Protein AF-A0A355TB54-F1 (afdb_monomer_lite)

Foldseek 3Di:
DDDPPPPPQDLVNVLVCCCVVCVVPDDPVNVVVSVVVVVVVVVLQQAFDDPVLLVVLLVLLVVLCVVQVHDSVVSQVVLCVVVVHPGNRSDRPVCSVVSNVCSVPDDVVVVPD

pLDDT: mean 83.17, std 13.73, range [35.34, 96.25]

Secondary structure (DSSP, 8-state):
----------HHHHHHHHHHHHTTT--HHHHHHHHHHHHHHHHHHHPBPPHHHHHHHHHHHHHHHHHHT--HHHHHHHHHHHTT-S-GGGSBGGGHHHHHHHHHH--GGGT--

Sequence (113 aa):
MAKTNKTQITPEELFTHAISENRSELSEADLRLLISGLTALREASTKPLNKIELNAVRGMVAYVAYTQGADEAMVASVLAAHYSTDKIEDLPSRCYPNIIEFLVDLNMDNLVN

Structure (mmCIF, N/CA/C/O backbone):
data_AF-A0A355TB54-F1
#
_entry.id   AF-A0A355TB54-F1
#
loop_
_atom_site.group_PDB
_atom_site.id
_atom_site.type_symbol
_atom_site.label_atom_id
_atom_site.label_alt_id
_atom_site.label_comp_id
_atom_site.label_asym_id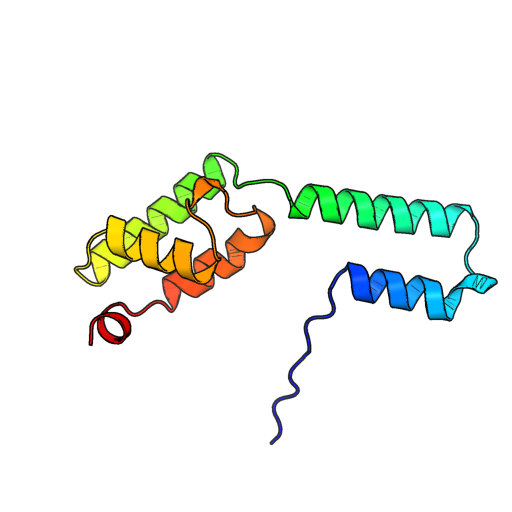
_atom_site.label_entity_id
_atom_site.label_seq_id
_atom_site.pdbx_PDB_ins_code
_atom_site.Cartn_x
_atom_site.Cartn_y
_atom_site.Cartn_z
_atom_site.occupancy
_atom_site.B_iso_or_equiv
_atom_site.auth_seq_id
_atom_site.auth_comp_id
_atom_site.auth_asym_id
_atom_site.auth_atom_id
_atom_site.pdbx_PDB_model_num
ATOM 1 N N . MET A 1 1 ? 16.213 -25.367 12.271 1.00 37.81 1 MET A N 1
ATOM 2 C CA . MET A 1 1 ? 15.684 -24.275 13.116 1.00 37.81 1 MET A CA 1
ATOM 3 C C . MET A 1 1 ? 14.372 -23.818 12.502 1.00 37.81 1 MET A C 1
ATOM 5 O O . MET A 1 1 ? 14.395 -23.222 11.434 1.00 37.81 1 MET A O 1
ATOM 9 N N . ALA A 1 2 ? 13.238 -24.201 13.091 1.00 35.34 2 ALA A N 1
ATOM 10 C CA . ALA A 1 2 ? 11.928 -23.790 12.598 1.00 35.34 2 ALA A CA 1
ATOM 11 C C . ALA A 1 2 ? 11.749 -22.294 12.889 1.00 35.34 2 ALA A C 1
ATOM 13 O O . ALA A 1 2 ? 11.766 -21.889 14.051 1.00 35.34 2 ALA A O 1
ATOM 14 N N . LYS A 1 3 ? 11.634 -21.476 11.838 1.00 39.91 3 LYS A N 1
ATOM 15 C CA . LYS A 1 3 ? 11.176 -20.091 11.963 1.00 39.91 3 LYS A CA 1
ATOM 16 C C . LYS A 1 3 ? 9.767 -20.164 12.545 1.00 39.91 3 LYS A C 1
ATOM 18 O O . LYS A 1 3 ? 8.875 -20.717 11.909 1.00 39.91 3 LYS A O 1
ATOM 23 N N . THR A 1 4 ? 9.577 -19.674 13.763 1.00 38.44 4 THR A N 1
ATOM 24 C CA . THR A 1 4 ? 8.248 -19.428 14.315 1.00 38.44 4 THR A CA 1
ATOM 25 C C . THR A 1 4 ? 7.569 -18.426 13.392 1.00 38.44 4 THR A C 1
ATOM 27 O O . THR A 1 4 ? 7.852 -17.231 13.443 1.00 38.44 4 THR A O 1
ATOM 30 N N . ASN A 1 5 ? 6.712 -18.929 12.502 1.00 40.66 5 ASN A N 1
ATOM 31 C CA . ASN A 1 5 ? 5.702 -18.124 11.836 1.00 40.66 5 ASN A CA 1
ATOM 32 C C . ASN A 1 5 ? 4.885 -17.498 12.968 1.00 40.66 5 ASN A C 1
ATOM 34 O O . ASN A 1 5 ? 4.069 -18.173 13.592 1.00 40.66 5 ASN A O 1
ATOM 38 N N . LYS A 1 6 ? 5.171 -16.239 13.316 1.00 49.38 6 LYS A N 1
ATOM 39 C CA . LYS A 1 6 ? 4.256 -15.441 14.125 1.00 49.38 6 LYS A CA 1
ATOM 40 C C . LYS A 1 6 ? 3.049 -15.225 13.231 1.00 49.38 6 LYS A C 1
ATOM 42 O O . LYS A 1 6 ? 3.046 -14.298 12.428 1.00 49.38 6 LYS A O 1
ATOM 47 N N . THR A 1 7 ? 2.081 -16.132 13.305 1.00 53.59 7 THR A N 1
ATOM 48 C CA . THR A 1 7 ? 0.769 -15.932 12.705 1.00 53.59 7 THR A CA 1
ATOM 49 C C . THR A 1 7 ? 0.294 -14.568 13.185 1.00 53.59 7 THR A C 1
ATOM 51 O O . THR A 1 7 ? 0.181 -14.349 14.392 1.00 53.59 7 THR A O 1
ATOM 54 N N . GLN A 1 8 ? 0.166 -13.610 12.268 1.00 61.59 8 GLN A N 1
ATOM 55 C CA . GLN A 1 8 ? -0.354 -12.294 12.606 1.00 61.59 8 GLN A CA 1
ATOM 56 C C . GLN A 1 8 ? -1.790 -12.496 13.079 1.00 61.59 8 GLN A C 1
ATOM 58 O O . GLN A 1 8 ? -2.658 -12.816 12.276 1.00 61.59 8 GLN A O 1
ATOM 63 N N . ILE A 1 9 ? -2.010 -12.366 14.386 1.00 70.19 9 ILE A N 1
ATOM 64 C CA . ILE A 1 9 ? -3.347 -12.409 14.969 1.00 70.19 9 ILE A CA 1
ATOM 65 C C . ILE A 1 9 ? -4.023 -11.088 14.611 1.00 70.19 9 ILE A C 1
ATOM 67 O O . ILE A 1 9 ? -3.505 -10.009 14.914 1.00 70.19 9 ILE A O 1
ATOM 71 N N . THR A 1 10 ? -5.157 -11.171 13.932 1.00 72.94 10 THR A N 1
ATOM 72 C CA . THR A 1 10 ? -5.955 -10.009 13.548 1.00 72.94 10 THR A CA 1
ATOM 73 C C . THR A 1 10 ? -6.575 -9.344 14.784 1.00 72.94 10 THR A C 1
ATOM 75 O O . THR A 1 10 ? -6.819 -10.009 15.796 1.00 72.94 10 THR A O 1
ATOM 78 N N . PRO A 1 11 ? -6.866 -8.031 14.741 1.00 74.62 11 PRO A N 1
ATOM 79 C CA . PRO A 1 11 ? -7.611 -7.361 15.808 1.00 74.62 11 PRO A CA 1
ATOM 80 C C . PRO A 1 11 ? -8.941 -8.059 16.144 1.00 74.62 11 PRO A C 1
ATOM 82 O O . PRO A 1 11 ? -9.328 -8.121 17.310 1.00 74.62 11 PRO A O 1
ATOM 85 N N . GLU A 1 12 ? -9.617 -8.631 15.144 1.00 77.44 12 GLU A N 1
ATOM 86 C CA . GLU A 1 12 ? -10.835 -9.429 15.295 1.00 77.44 12 GLU A CA 1
ATOM 87 C C . GLU A 1 12 ? -10.607 -10.728 16.075 1.00 77.44 12 GLU A C 1
ATOM 89 O O . GLU A 1 12 ? -11.405 -11.066 16.953 1.00 77.44 12 GLU A O 1
ATOM 94 N N . GLU A 1 13 ? -9.527 -11.453 15.784 1.00 78.62 13 GLU A N 1
ATOM 95 C CA . GLU A 1 13 ? -9.153 -12.666 16.516 1.00 78.62 13 GLU A CA 1
ATOM 96 C C . GLU A 1 13 ? -8.769 -12.331 17.959 1.00 78.62 13 GLU A C 1
ATOM 98 O O . GLU A 1 13 ? -9.257 -12.979 18.880 1.00 78.62 13 GLU A O 1
ATOM 103 N N . LEU A 1 14 ? -7.987 -11.270 18.178 1.00 77.25 14 LEU A N 1
ATOM 104 C CA . LEU A 1 14 ? -7.635 -10.771 19.513 1.00 77.25 14 LEU A CA 1
ATOM 105 C C . LEU A 1 14 ? -8.873 -10.404 20.337 1.00 77.25 14 LEU A C 1
ATOM 107 O O . LEU A 1 14 ? -8.981 -10.785 21.502 1.00 77.25 14 LEU A O 1
ATOM 111 N N . PHE A 1 15 ? -9.825 -9.695 19.731 1.00 82.00 15 PHE A N 1
ATOM 112 C CA . PHE A 1 15 ? -11.089 -9.347 20.373 1.00 82.00 15 PHE A CA 1
ATOM 113 C C . PHE A 1 15 ? -11.924 -10.591 20.697 1.00 82.00 15 PHE A C 1
ATOM 115 O O . PHE A 1 15 ? -12.472 -10.707 21.794 1.00 82.00 15 PHE A O 1
ATOM 122 N N . THR A 1 16 ? -11.992 -11.544 19.765 1.00 82.62 16 THR A N 1
ATOM 123 C CA . THR A 1 16 ? -12.725 -12.802 19.956 1.00 82.62 16 THR A CA 1
ATOM 124 C C . THR A 1 16 ? -12.115 -13.622 21.090 1.00 82.62 16 THR A C 1
ATOM 126 O O . THR A 1 16 ? -12.851 -14.071 21.967 1.00 82.62 16 THR A O 1
ATOM 129 N N . HIS A 1 17 ? -10.785 -13.743 21.137 1.00 81.38 17 HIS A N 1
ATOM 130 C CA . HIS A 1 17 ? -10.062 -14.374 22.240 1.00 81.38 17 HIS A CA 1
ATOM 131 C C . HIS A 1 17 ? -10.365 -13.684 23.573 1.00 81.38 17 HIS A C 1
ATOM 133 O O . HIS A 1 17 ? -10.838 -14.342 24.498 1.00 81.38 17 HIS A O 1
ATOM 139 N N . ALA A 1 18 ? -10.212 -12.356 23.641 1.00 76.88 18 ALA A N 1
ATOM 140 C CA . ALA A 1 18 ? -10.439 -11.577 24.857 1.00 76.88 18 ALA A CA 1
ATOM 141 C C . ALA A 1 18 ? -11.862 -11.738 25.420 1.00 76.88 18 ALA A C 1
ATOM 143 O O . ALA A 1 18 ? -12.037 -11.855 26.633 1.00 76.88 18 ALA A O 1
ATOM 144 N N . ILE A 1 19 ? -12.880 -11.779 24.553 1.00 82.31 19 ILE A N 1
ATOM 145 C CA . ILE A 1 19 ? -14.267 -11.997 24.978 1.00 82.31 19 ILE A CA 1
ATOM 146 C C . ILE A 1 19 ? -14.529 -13.460 25.320 1.00 82.31 19 ILE A C 1
ATOM 148 O O . ILE A 1 19 ? -15.269 -13.720 26.262 1.00 82.31 19 ILE A O 1
ATOM 152 N N . SER A 1 20 ? -13.978 -14.416 24.573 1.00 81.19 20 SER A N 1
ATOM 153 C CA . SER A 1 20 ? -14.251 -15.841 24.795 1.00 81.19 20 SER A CA 1
ATOM 154 C C . SER A 1 20 ? -13.622 -16.382 26.082 1.00 81.19 20 SER A C 1
ATOM 156 O O . SER A 1 20 ? -14.256 -17.185 26.762 1.00 81.19 20 SER A O 1
ATOM 158 N N . GLU A 1 21 ? -12.427 -15.907 26.447 1.00 76.38 21 GLU A N 1
ATOM 159 C CA . GLU A 1 21 ? -11.676 -16.396 27.609 1.00 76.38 21 GLU A CA 1
ATOM 160 C C . GLU A 1 21 ? -12.101 -15.708 28.915 1.00 76.38 21 GLU A C 1
ATOM 162 O O . GLU A 1 21 ? -12.181 -16.367 29.946 1.00 76.38 21 GLU A O 1
ATOM 167 N N . ASN A 1 22 ? -12.460 -14.417 28.872 1.00 74.75 22 ASN A N 1
ATOM 168 C CA . ASN A 1 22 ? -12.687 -13.609 30.081 1.00 74.75 22 ASN A CA 1
ATOM 169 C C . ASN A 1 22 ? -14.128 -13.095 30.234 1.00 74.75 22 ASN A C 1
ATOM 171 O O . ASN A 1 22 ? -14.388 -12.198 31.035 1.00 74.75 22 ASN A O 1
ATOM 175 N N . ARG A 1 23 ? -15.098 -13.625 29.473 1.00 66.38 23 ARG A N 1
ATOM 176 C CA . ARG A 1 23 ? -16.461 -13.056 29.404 1.00 66.38 23 ARG A CA 1
ATOM 177 C C . ARG A 1 23 ? -17.143 -12.864 30.758 1.00 66.38 23 ARG A C 1
ATOM 179 O O . ARG A 1 23 ? -17.921 -11.930 30.912 1.00 66.38 23 ARG A O 1
ATOM 186 N N . SER A 1 24 ? -16.906 -13.776 31.697 1.00 69.06 24 SER A N 1
ATOM 187 C CA . SER A 1 24 ? -17.492 -13.755 33.041 1.00 69.06 24 SER A CA 1
ATOM 188 C C . SER A 1 24 ? -16.837 -12.745 33.986 1.00 69.06 24 SER A C 1
ATOM 190 O O . SER A 1 24 ? -17.410 -12.455 35.031 1.00 69.06 24 SER A O 1
ATOM 192 N N . GLU A 1 25 ? -15.660 -12.225 33.634 1.00 80.81 25 GLU A N 1
ATOM 193 C CA . GLU A 1 25 ? -14.873 -11.286 34.445 1.00 80.81 25 GLU A CA 1
ATOM 194 C C . GLU A 1 25 ? -14.951 -9.845 33.923 1.00 80.81 25 GLU A C 1
ATOM 196 O O . GLU A 1 25 ? -14.677 -8.900 34.660 1.00 80.81 25 GLU A O 1
ATOM 201 N N . LEU A 1 26 ? -15.353 -9.664 32.663 1.00 81.94 26 LEU A N 1
ATOM 202 C CA . LEU A 1 26 ? -15.494 -8.351 32.041 1.00 81.94 26 LEU A CA 1
ATOM 203 C C . LEU A 1 26 ? -16.775 -7.656 32.510 1.00 81.94 26 LEU A C 1
ATOM 205 O O . LEU A 1 26 ? -17.882 -8.182 32.362 1.00 81.94 26 LEU A O 1
ATOM 209 N N . SER A 1 27 ? -16.636 -6.433 33.021 1.00 87.69 27 SER A N 1
ATOM 210 C CA . SER A 1 27 ? -17.790 -5.589 33.318 1.00 87.69 27 SER A CA 1
ATOM 211 C C . SER A 1 27 ? -18.464 -5.099 32.028 1.00 87.69 27 SER A C 1
ATOM 213 O O . SER A 1 27 ? -17.888 -5.124 30.937 1.00 87.69 27 SER A O 1
ATOM 215 N N . GLU A 1 28 ? -19.693 -4.583 32.136 1.00 85.88 28 GLU A N 1
ATOM 216 C CA . GLU A 1 28 ? -20.373 -3.961 30.991 1.00 85.88 28 GLU A CA 1
ATOM 217 C C . GLU A 1 28 ? -19.565 -2.783 30.414 1.00 85.88 28 GLU A C 1
ATOM 219 O O . GLU A 1 28 ? -19.554 -2.564 29.202 1.00 85.88 28 GLU A O 1
ATOM 224 N N . ALA A 1 29 ? -18.851 -2.044 31.269 1.00 88.00 29 ALA A N 1
ATOM 225 C CA . ALA A 1 29 ? -17.987 -0.949 30.844 1.00 88.00 29 ALA A CA 1
ATOM 226 C C . ALA A 1 29 ? -16.786 -1.453 30.025 1.00 88.00 29 ALA A C 1
ATOM 228 O O . ALA A 1 29 ? -16.482 -0.872 28.981 1.00 88.00 29 ALA A O 1
ATOM 229 N N . ASP A 1 30 ? -16.164 -2.561 30.437 1.00 85.94 30 ASP A N 1
ATOM 230 C CA . ASP A 1 30 ? -15.029 -3.161 29.722 1.00 85.94 30 ASP A CA 1
ATOM 231 C C . ASP A 1 30 ? -15.454 -3.695 28.353 1.00 85.94 30 ASP A C 1
ATOM 233 O O . ASP A 1 30 ? -14.785 -3.454 27.348 1.00 85.94 30 ASP A O 1
ATOM 237 N N . LEU A 1 31 ? -16.618 -4.349 28.281 1.00 85.00 31 LEU A N 1
ATOM 238 C CA . LEU A 1 31 ? -17.191 -4.809 27.014 1.00 85.00 31 LEU A CA 1
ATOM 239 C C . LEU A 1 31 ? -17.476 -3.640 26.064 1.00 85.00 31 LEU A C 1
ATOM 241 O O . LEU A 1 31 ? -17.156 -3.720 24.878 1.00 85.00 31 LEU A O 1
ATOM 245 N N . ARG A 1 32 ? -18.037 -2.533 26.570 1.00 87.31 32 ARG A N 1
ATOM 246 C CA . ARG A 1 32 ? -18.278 -1.323 25.765 1.00 87.31 32 ARG A CA 1
ATOM 247 C C . ARG A 1 32 ? -16.975 -0.709 25.254 1.00 87.31 32 ARG A C 1
ATOM 249 O O . ARG A 1 32 ? -16.935 -0.287 24.100 1.00 87.31 32 ARG A O 1
ATOM 256 N N . LEU A 1 33 ? -15.924 -0.679 26.076 1.00 87.12 33 LEU A N 1
ATOM 257 C CA . LEU A 1 33 ? -14.607 -0.172 25.686 1.00 87.12 33 LEU A CA 1
ATOM 258 C C . LEU A 1 33 ? -13.939 -1.060 24.625 1.00 87.12 33 LEU A C 1
ATOM 260 O O . LEU A 1 33 ? -13.389 -0.551 23.652 1.00 87.12 33 LEU A O 1
ATOM 264 N N . LEU A 1 34 ? -14.023 -2.384 24.770 1.00 86.06 34 LEU A N 1
ATOM 265 C CA . LEU A 1 34 ? -13.502 -3.325 23.776 1.00 86.06 34 LEU A CA 1
ATOM 266 C C . LEU A 1 34 ? -14.237 -3.183 22.436 1.00 86.06 34 LEU A C 1
ATOM 268 O O . LEU A 1 34 ? -13.601 -3.145 21.383 1.00 86.06 34 LEU A O 1
ATOM 272 N N . ILE A 1 35 ? -15.571 -3.078 22.460 1.00 86.94 35 ILE A N 1
ATOM 273 C CA . ILE A 1 35 ? -16.385 -2.911 21.247 1.00 86.94 35 ILE A CA 1
ATOM 274 C C . ILE A 1 35 ? -16.081 -1.572 20.567 1.00 86.94 35 ILE A C 1
ATOM 276 O O . ILE A 1 35 ? -15.939 -1.531 19.341 1.00 86.94 35 ILE A O 1
ATOM 280 N N . SER A 1 36 ? -15.961 -0.480 21.329 1.00 87.50 36 SER A N 1
ATOM 281 C CA . SER A 1 36 ? -15.631 0.832 20.763 1.00 87.50 36 SER A CA 1
ATOM 282 C C . SER A 1 36 ? -14.223 0.848 20.167 1.00 87.50 36 SER A C 1
ATOM 284 O O . SER A 1 36 ? -14.047 1.343 19.055 1.00 87.50 36 SER A O 1
ATOM 286 N N . GLY A 1 37 ? -13.250 0.219 20.835 1.00 85.69 37 GLY A N 1
ATOM 287 C CA . GLY A 1 37 ? -11.894 0.033 20.324 1.00 85.69 37 GLY A CA 1
ATOM 288 C C . GLY A 1 37 ? -11.862 -0.755 19.014 1.00 85.69 37 GLY A C 1
ATOM 289 O O . GLY A 1 37 ? -11.259 -0.296 18.046 1.00 85.69 37 GLY A O 1
ATOM 290 N N . LEU A 1 38 ? -12.566 -1.893 18.940 1.00 85.94 38 LEU A N 1
ATOM 291 C CA . LEU A 1 38 ? -12.671 -2.685 17.709 1.00 85.94 38 LEU A CA 1
ATOM 292 C C . LEU A 1 38 ? -13.345 -1.896 16.578 1.00 85.94 38 LEU A C 1
ATOM 294 O O . LEU A 1 38 ? -12.919 -1.978 15.429 1.00 85.94 38 LEU A O 1
ATOM 298 N N . THR A 1 39 ? -14.384 -1.123 16.894 1.00 85.12 39 THR A N 1
ATOM 299 C CA . THR A 1 39 ? -15.100 -0.301 15.908 1.00 85.12 39 THR A CA 1
ATOM 300 C C . THR A 1 39 ? -14.196 0.796 15.349 1.00 85.12 39 THR A C 1
ATOM 302 O O . THR A 1 39 ? -14.063 0.907 14.134 1.00 85.12 39 THR A O 1
ATOM 305 N N . ALA A 1 40 ? -13.490 1.530 16.213 1.00 82.44 40 ALA A N 1
ATOM 306 C CA . ALA A 1 40 ? -12.530 2.552 15.799 1.00 82.44 40 ALA A CA 1
ATOM 307 C C . ALA A 1 40 ? -11.373 1.958 14.977 1.00 82.44 40 ALA A C 1
ATOM 309 O O . ALA A 1 40 ? -10.957 2.540 13.975 1.00 82.44 40 ALA A O 1
ATOM 310 N N . LEU A 1 41 ? -10.881 0.773 15.358 1.00 78.31 41 LEU A N 1
ATOM 311 C CA . LEU A 1 41 ? -9.906 0.018 14.571 1.00 78.31 41 LEU A CA 1
ATOM 312 C C . LEU A 1 41 ? -10.461 -0.315 13.188 1.00 78.31 41 LEU A C 1
ATOM 314 O O . LEU A 1 41 ? -9.795 -0.035 12.198 1.00 78.31 41 LEU A O 1
ATOM 318 N N . ARG A 1 42 ? -11.684 -0.843 13.088 1.00 78.62 42 ARG A N 1
ATOM 319 C CA . ARG A 1 42 ? -12.324 -1.156 11.801 1.00 78.62 42 ARG A CA 1
ATOM 320 C C . ARG A 1 42 ? -12.477 0.074 10.915 1.00 78.62 42 ARG A C 1
ATOM 322 O O . ARG A 1 42 ? -12.115 0.013 9.740 1.00 78.62 42 ARG A O 1
ATOM 329 N N . GLU A 1 43 ? -12.930 1.189 11.472 1.00 74.75 43 GLU A N 1
ATOM 330 C CA . GLU A 1 43 ? -13.049 2.469 10.765 1.00 74.75 43 GLU A CA 1
ATOM 331 C C . GLU A 1 43 ? -11.689 2.978 10.271 1.00 74.75 43 GLU A C 1
ATOM 333 O O . GLU A 1 43 ? -11.531 3.296 9.093 1.00 74.75 43 GLU A O 1
ATOM 338 N N . ALA A 1 44 ? -10.665 2.973 11.127 1.00 69.75 44 ALA A N 1
ATOM 339 C CA . ALA A 1 44 ? -9.305 3.335 10.728 1.00 69.75 44 ALA A CA 1
ATOM 340 C C . ALA A 1 44 ? -8.765 2.398 9.638 1.00 69.75 44 ALA A C 1
ATOM 342 O O . ALA A 1 44 ? -8.049 2.810 8.729 1.00 69.75 44 ALA A O 1
ATOM 343 N N . SER A 1 45 ? -9.144 1.127 9.712 1.00 66.69 45 SER A N 1
ATOM 344 C CA . SER A 1 45 ? -8.649 0.082 8.835 1.00 66.69 45 SER A CA 1
ATOM 345 C C . SER A 1 45 ? -9.349 0.040 7.464 1.00 66.69 45 SER A C 1
ATOM 347 O O . SER A 1 45 ? -8.837 -0.580 6.536 1.00 66.69 45 SER A O 1
ATOM 349 N N . THR A 1 46 ? -10.490 0.717 7.328 1.00 73.31 46 THR A N 1
ATOM 350 C CA . THR A 1 46 ? -11.250 0.871 6.074 1.00 73.31 46 THR A CA 1
ATOM 351 C C . THR A 1 46 ? -11.044 2.240 5.431 1.00 73.31 46 THR A C 1
ATOM 353 O O . THR A 1 46 ? -11.505 2.474 4.316 1.00 73.31 46 THR A O 1
ATOM 356 N N . LYS A 1 47 ? -10.325 3.147 6.101 1.00 81.75 47 LYS A N 1
ATOM 357 C CA . LYS A 1 47 ? -10.061 4.484 5.583 1.00 81.75 47 LYS A CA 1
ATOM 358 C C . LYS A 1 47 ? -9.087 4.416 4.395 1.00 81.75 47 LYS A C 1
ATOM 360 O O . LYS A 1 47 ? -7.957 3.952 4.596 1.00 81.75 47 LYS A O 1
ATOM 365 N N . PRO A 1 48 ? -9.467 4.918 3.207 1.00 85.19 48 PRO A N 1
ATOM 366 C CA . PRO A 1 48 ? -8.569 4.981 2.057 1.00 85.19 48 PRO A CA 1
ATOM 367 C C . PRO A 1 48 ? -7.381 5.911 2.331 1.00 85.19 48 PRO A C 1
ATOM 369 O O . PRO A 1 48 ? -7.431 6.747 3.244 1.00 85.19 48 PRO A O 1
ATOM 372 N N . LEU A 1 49 ? -6.317 5.776 1.539 1.00 86.69 49 LEU A N 1
ATOM 373 C CA . LEU A 1 49 ? -5.159 6.669 1.607 1.00 86.69 49 LEU A CA 1
ATOM 374 C C . LEU A 1 49 ? -5.594 8.132 1.482 1.00 86.69 49 LEU A C 1
ATOM 376 O O . LEU A 1 49 ? -6.359 8.521 0.596 1.00 86.69 49 LEU A O 1
ATOM 380 N N . ASN A 1 50 ? -5.074 8.975 2.368 1.00 89.69 50 ASN A N 1
ATOM 381 C CA . ASN A 1 50 ? -5.236 10.413 2.227 1.00 89.69 50 ASN A CA 1
ATOM 382 C C . ASN A 1 50 ? -4.303 10.961 1.129 1.00 89.69 50 ASN A C 1
ATOM 384 O O . ASN A 1 50 ? -3.418 10.273 0.627 1.00 89.69 50 ASN A O 1
ATOM 388 N N . LYS A 1 51 ? -4.463 12.239 0.765 1.00 92.19 51 LYS A N 1
ATOM 389 C CA . LYS A 1 51 ? -3.686 12.865 -0.320 1.00 92.19 51 LYS A CA 1
ATOM 390 C C . LYS A 1 51 ? -2.164 12.814 -0.107 1.00 92.19 51 LYS A C 1
ATOM 392 O O . LYS A 1 51 ? -1.426 12.673 -1.075 1.00 92.19 51 LYS A O 1
ATOM 397 N N . ILE A 1 52 ? -1.694 12.971 1.131 1.00 91.94 52 ILE A N 1
ATOM 398 C CA . ILE A 1 52 ? -0.260 12.966 1.454 1.00 91.94 52 ILE A CA 1
ATOM 399 C C . ILE A 1 52 ? 0.293 11.545 1.317 1.00 91.94 52 ILE A C 1
ATOM 401 O O . ILE A 1 52 ? 1.308 11.351 0.655 1.00 91.94 52 ILE A O 1
ATOM 405 N N . GLU A 1 53 ? -0.405 10.562 1.886 1.00 91.81 53 GLU A N 1
ATOM 406 C CA . GLU A 1 53 ? -0.025 9.147 1.814 1.00 91.81 53 GLU A CA 1
ATOM 407 C C . GLU A 1 53 ? -0.031 8.650 0.363 1.00 91.81 53 GLU A C 1
ATOM 409 O O . GLU A 1 53 ? 0.948 8.075 -0.102 1.00 91.81 53 GLU A O 1
ATOM 414 N N . LEU A 1 54 ? -1.090 8.959 -0.390 1.00 93.06 54 LEU A N 1
ATOM 415 C CA . LEU A 1 54 ? -1.208 8.610 -1.804 1.00 93.06 54 LEU A CA 1
ATOM 416 C C . LEU A 1 54 ? -0.066 9.199 -2.642 1.00 93.06 54 LEU A C 1
ATOM 418 O O . LEU A 1 54 ? 0.503 8.509 -3.486 1.00 93.06 54 LEU A O 1
ATOM 422 N 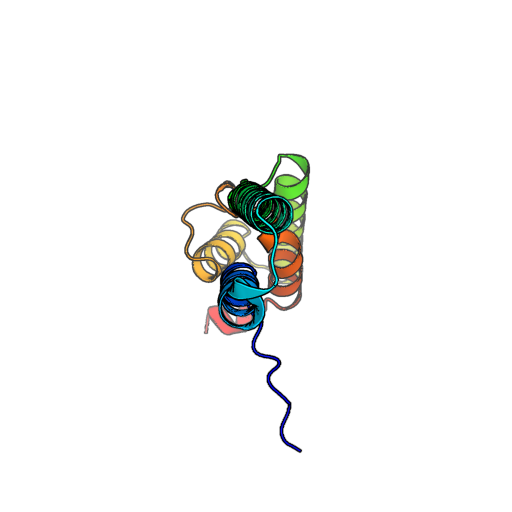N . ASN A 1 55 ? 0.289 10.465 -2.414 1.00 94.06 55 ASN A N 1
ATOM 423 C CA . ASN A 1 55 ? 1.403 11.097 -3.120 1.00 94.06 55 ASN A CA 1
ATOM 424 C C . ASN A 1 55 ? 2.733 10.401 -2.826 1.00 94.06 55 ASN A C 1
ATOM 426 O O . ASN A 1 55 ? 3.565 10.275 -3.720 1.00 94.06 55 ASN A O 1
ATOM 430 N N . ALA A 1 56 ? 2.932 9.943 -1.593 1.00 93.75 56 ALA A N 1
ATOM 431 C CA . ALA A 1 56 ? 4.142 9.239 -1.220 1.00 93.75 56 ALA A CA 1
ATOM 432 C C . ALA A 1 56 ? 4.195 7.819 -1.820 1.00 93.75 56 ALA A C 1
ATOM 434 O O . ALA A 1 56 ? 5.243 7.439 -2.340 1.00 93.75 56 ALA A O 1
ATOM 435 N N . VAL A 1 57 ? 3.066 7.090 -1.884 1.00 94.44 57 VAL A N 1
ATOM 436 C CA . VAL A 1 57 ? 2.983 5.825 -2.648 1.00 94.44 57 VAL A CA 1
ATOM 437 C C . VAL A 1 57 ? 3.332 6.062 -4.117 1.00 94.44 57 VAL A C 1
ATOM 439 O O . VAL A 1 57 ? 4.177 5.364 -4.667 1.00 94.44 57 VAL A O 1
ATOM 442 N N . ARG A 1 58 ? 2.728 7.073 -4.753 1.00 94.81 58 ARG A N 1
ATOM 443 C CA . ARG A 1 58 ? 3.006 7.414 -6.158 1.00 94.81 58 ARG A CA 1
ATOM 444 C C . ARG A 1 58 ? 4.471 7.789 -6.383 1.00 94.81 58 ARG A C 1
ATOM 446 O O . ARG A 1 58 ? 5.053 7.372 -7.375 1.00 94.81 58 ARG A O 1
ATOM 453 N N . GLY A 1 59 ? 5.078 8.523 -5.450 1.00 95.12 59 GLY A N 1
ATOM 454 C CA . GLY A 1 59 ? 6.506 8.838 -5.491 1.00 95.12 59 GLY A CA 1
ATOM 455 C C . GLY A 1 59 ? 7.386 7.587 -5.452 1.00 95.12 59 GLY A C 1
ATOM 456 O O . GLY A 1 59 ? 8.352 7.502 -6.203 1.00 95.12 59 GLY A O 1
ATOM 457 N N . MET A 1 60 ? 7.025 6.592 -4.636 1.00 95.69 60 MET A N 1
ATOM 458 C CA . MET A 1 60 ? 7.734 5.310 -4.596 1.00 95.69 60 MET A CA 1
ATOM 459 C C . MET A 1 60 ? 7.524 4.482 -5.862 1.00 95.69 60 MET A C 1
ATOM 461 O O . MET A 1 60 ? 8.485 3.919 -6.371 1.00 95.69 60 MET A O 1
ATOM 465 N N . VAL A 1 61 ? 6.307 4.450 -6.411 1.00 96.25 61 VAL A N 1
ATOM 466 C CA . VAL A 1 61 ? 6.026 3.808 -7.707 1.00 96.25 61 VAL A CA 1
ATOM 467 C C . VAL A 1 61 ? 6.901 4.412 -8.809 1.00 96.25 61 VAL A C 1
ATOM 469 O O . VAL A 1 61 ? 7.577 3.672 -9.520 1.00 96.25 61 VAL A O 1
ATOM 472 N N . ALA A 1 62 ? 6.955 5.745 -8.901 1.00 96.12 62 ALA A N 1
ATOM 473 C CA . ALA A 1 62 ? 7.797 6.447 -9.868 1.00 96.12 62 ALA A CA 1
ATOM 474 C C . ALA A 1 62 ? 9.292 6.169 -9.651 1.00 96.12 62 ALA A C 1
ATOM 476 O O . ALA A 1 62 ? 10.036 5.944 -10.605 1.00 96.12 62 ALA A O 1
ATOM 477 N N . TYR A 1 63 ? 9.741 6.130 -8.394 1.00 95.56 63 TYR A N 1
ATOM 478 C CA . TYR A 1 63 ? 11.121 5.792 -8.053 1.00 95.56 63 TYR A CA 1
ATOM 479 C C . TYR A 1 63 ? 11.499 4.371 -8.497 1.00 95.56 63 TYR A C 1
ATOM 481 O O . TYR A 1 63 ? 12.539 4.178 -9.128 1.00 95.56 63 TYR A O 1
ATOM 489 N N . VAL A 1 64 ? 10.655 3.378 -8.210 1.00 95.19 64 VAL A N 1
ATOM 490 C CA . VAL A 1 64 ? 10.865 1.981 -8.621 1.00 95.19 64 VAL A CA 1
ATOM 491 C C . VAL A 1 64 ? 10.886 1.860 -10.144 1.00 95.19 64 VAL A C 1
ATOM 493 O O . VAL A 1 64 ? 11.816 1.281 -10.699 1.00 95.19 64 VAL A O 1
ATOM 496 N N . ALA A 1 65 ? 9.916 2.472 -10.827 1.00 95.38 65 ALA A N 1
ATOM 497 C CA . ALA A 1 65 ? 9.853 2.492 -12.286 1.00 95.38 65 ALA A CA 1
ATOM 498 C C . ALA A 1 65 ? 11.134 3.075 -12.902 1.00 95.38 65 ALA A C 1
ATOM 500 O O . ALA A 1 65 ? 11.769 2.440 -13.742 1.00 95.38 65 ALA A O 1
ATOM 501 N N . TYR A 1 66 ? 11.575 4.239 -12.415 1.00 95.75 66 TYR A N 1
ATOM 502 C CA . TYR A 1 66 ? 12.796 4.891 -12.882 1.00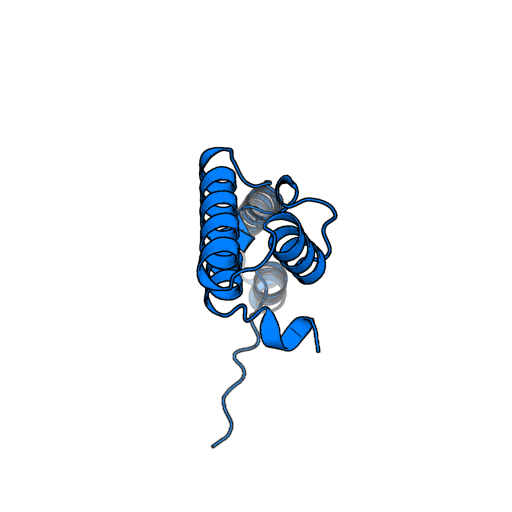 95.75 66 TYR A CA 1
ATOM 503 C C . TYR A 1 66 ? 14.049 4.040 -12.635 1.00 95.75 66 TYR A C 1
ATOM 505 O O . TYR A 1 66 ? 14.880 3.882 -13.528 1.00 95.75 66 TYR A O 1
ATOM 513 N N . THR A 1 67 ? 14.196 3.488 -11.428 1.00 94.81 67 THR A N 1
ATOM 514 C CA . THR A 1 67 ? 15.397 2.729 -11.038 1.00 94.81 67 THR A CA 1
ATOM 515 C C . THR A 1 67 ? 15.526 1.389 -11.753 1.00 94.81 67 THR A C 1
ATOM 517 O O . THR A 1 67 ? 16.649 0.936 -11.967 1.00 94.81 67 THR A O 1
ATOM 520 N N . GLN A 1 68 ? 14.409 0.781 -12.147 1.00 93.69 68 GLN A N 1
ATOM 521 C CA . GLN A 1 68 ? 14.377 -0.522 -12.817 1.00 93.69 68 GLN A CA 1
ATOM 522 C C . GLN A 1 68 ? 14.083 -0.419 -14.321 1.00 93.69 68 GLN A C 1
ATOM 524 O O . GLN A 1 68 ? 13.959 -1.436 -14.991 1.00 93.69 68 GLN A O 1
ATOM 529 N N . GLY A 1 69 ? 13.973 0.796 -14.874 1.00 92.00 69 GLY A N 1
ATOM 530 C CA . GLY A 1 69 ? 13.688 1.007 -16.298 1.00 92.00 69 GLY A CA 1
ATOM 531 C C . GLY A 1 69 ? 12.316 0.485 -16.744 1.00 92.00 69 GLY A C 1
ATOM 532 O O . GLY A 1 69 ? 12.153 0.118 -17.906 1.00 92.00 69 GLY A O 1
ATOM 533 N N . ALA A 1 70 ? 11.345 0.440 -15.830 1.00 92.38 70 ALA A N 1
ATOM 534 C CA . ALA A 1 70 ? 9.982 -0.013 -16.085 1.00 92.38 70 ALA A CA 1
ATOM 535 C C . ALA A 1 70 ? 9.025 1.170 -16.307 1.00 92.38 70 ALA A C 1
ATOM 537 O O . ALA A 1 70 ? 9.319 2.309 -15.948 1.00 92.38 70 ALA A O 1
ATOM 538 N N . ASP A 1 71 ? 7.851 0.894 -16.878 1.00 93.69 71 ASP A N 1
ATOM 539 C CA . ASP A 1 71 ? 6.769 1.878 -16.972 1.00 93.69 71 ASP A CA 1
ATOM 540 C C . ASP A 1 71 ? 6.072 2.047 -15.610 1.00 93.69 71 ASP A C 1
ATOM 542 O O . ASP A 1 71 ? 5.728 1.063 -14.946 1.00 93.69 71 ASP A O 1
ATOM 546 N N . GLU A 1 72 ? 5.814 3.292 -15.203 1.00 94.69 72 GLU A N 1
ATOM 547 C CA . GLU A 1 72 ? 5.103 3.612 -13.959 1.00 94.69 72 GLU A CA 1
ATOM 548 C C . GLU A 1 72 ? 3.724 2.949 -13.911 1.00 94.69 72 GLU A C 1
ATOM 550 O O . GLU A 1 72 ? 3.315 2.439 -12.865 1.00 94.69 72 GLU A O 1
ATOM 555 N N . ALA A 1 73 ? 3.020 2.896 -15.049 1.00 93.25 73 ALA A N 1
ATOM 556 C CA . ALA A 1 73 ? 1.714 2.249 -15.137 1.00 93.25 73 ALA A CA 1
ATOM 557 C C . ALA A 1 73 ? 1.799 0.738 -14.868 1.00 93.25 73 ALA A C 1
ATOM 559 O O . ALA A 1 73 ? 0.885 0.154 -14.279 1.00 93.25 73 ALA A O 1
ATOM 560 N N . MET A 1 74 ? 2.909 0.104 -15.249 1.00 93.06 74 MET A N 1
ATOM 561 C CA . MET A 1 74 ? 3.146 -1.314 -15.001 1.00 93.06 74 MET A CA 1
ATOM 562 C C . MET A 1 74 ? 3.411 -1.582 -13.518 1.00 93.06 74 MET A C 1
ATOM 564 O O . MET A 1 74 ? 2.781 -2.463 -12.937 1.00 93.06 74 MET A O 1
ATOM 568 N N . VAL A 1 75 ? 4.276 -0.786 -12.882 1.00 94.31 75 VAL A N 1
ATOM 569 C CA . VAL A 1 75 ? 4.560 -0.887 -11.439 1.00 94.31 75 VAL A CA 1
ATOM 570 C C . VAL A 1 75 ? 3.288 -0.646 -10.618 1.00 94.31 75 VAL A C 1
ATOM 572 O O . VAL A 1 75 ? 2.978 -1.411 -9.703 1.00 94.31 75 VAL A O 1
ATOM 575 N N . ALA A 1 76 ? 2.500 0.368 -10.987 1.00 93.69 76 ALA A N 1
ATOM 576 C CA . ALA A 1 76 ? 1.199 0.635 -10.380 1.00 93.69 76 ALA A CA 1
ATOM 577 C C . ALA A 1 76 ? 0.231 -0.550 -10.530 1.00 93.69 76 ALA A C 1
ATOM 579 O O . ALA A 1 76 ? -0.460 -0.895 -9.573 1.00 93.69 76 ALA A O 1
ATOM 580 N N . SER A 1 77 ? 0.206 -1.195 -11.699 1.00 92.25 77 SER A N 1
ATOM 581 C CA . SER A 1 77 ? -0.649 -2.361 -11.958 1.00 92.25 77 SER A CA 1
ATOM 582 C C . SER A 1 77 ? -0.233 -3.576 -11.130 1.00 92.25 77 SER A C 1
ATOM 584 O O . SER A 1 77 ? -1.092 -4.279 -10.604 1.00 92.25 77 SER A O 1
ATOM 586 N N . VAL A 1 78 ? 1.071 -3.809 -10.957 1.00 93.19 78 VAL A N 1
ATOM 587 C CA . VAL A 1 78 ? 1.592 -4.881 -10.093 1.00 93.19 78 VAL A CA 1
ATOM 588 C C . VAL A 1 78 ? 1.210 -4.641 -8.634 1.00 93.19 78 VAL A C 1
ATOM 590 O O . VAL A 1 78 ? 0.740 -5.558 -7.962 1.00 93.19 78 VAL A O 1
ATOM 593 N N . LEU A 1 79 ? 1.358 -3.404 -8.152 1.00 93.62 79 LEU A N 1
ATOM 594 C CA . LEU A 1 79 ? 0.930 -3.024 -6.808 1.00 93.62 79 LEU A CA 1
ATOM 595 C C . LEU A 1 79 ? -0.581 -3.238 -6.626 1.00 93.62 79 LEU A C 1
ATOM 597 O O . LEU A 1 79 ? -1.009 -3.847 -5.647 1.00 93.62 79 LEU A O 1
ATOM 601 N N . ALA A 1 80 ? -1.386 -2.775 -7.582 1.00 91.56 80 ALA A N 1
ATOM 602 C CA . ALA A 1 80 ? -2.835 -2.932 -7.560 1.00 91.56 80 ALA A CA 1
ATOM 603 C C . ALA A 1 80 ? -3.243 -4.420 -7.540 1.00 91.56 80 ALA A C 1
ATOM 605 O O . ALA A 1 80 ? -4.050 -4.832 -6.705 1.00 91.56 80 ALA A O 1
ATOM 606 N N . ALA A 1 81 ? -2.596 -5.251 -8.364 1.00 91.06 81 ALA A N 1
ATOM 607 C CA . ALA A 1 81 ? -2.802 -6.697 -8.394 1.00 91.06 81 ALA A CA 1
ATOM 608 C C . ALA A 1 81 ? -2.415 -7.378 -7.069 1.00 91.06 81 ALA A C 1
ATOM 610 O O . ALA A 1 81 ? -3.178 -8.204 -6.567 1.00 91.06 81 ALA A O 1
ATOM 611 N N . HIS A 1 82 ? -1.278 -7.008 -6.465 1.00 90.69 82 HIS A N 1
ATOM 612 C CA . HIS A 1 82 ? -0.829 -7.567 -5.183 1.00 90.69 82 HIS A CA 1
ATOM 613 C C . HIS A 1 82 ? -1.857 -7.348 -4.064 1.00 90.69 82 HIS A C 1
ATOM 615 O O . HIS A 1 82 ? -2.109 -8.242 -3.258 1.00 90.69 82 HIS A O 1
ATOM 621 N N . TYR A 1 83 ? -2.495 -6.178 -4.051 1.00 89.88 83 TYR A N 1
ATOM 622 C CA . TYR A 1 83 ? -3.511 -5.819 -3.062 1.00 89.88 83 TYR A CA 1
ATOM 623 C C . TYR A 1 83 ? -4.952 -6.095 -3.514 1.00 89.88 83 TYR A C 1
ATOM 625 O O . TYR A 1 83 ? -5.883 -5.744 -2.791 1.00 89.88 83 TYR A O 1
ATOM 633 N N . SER A 1 84 ? -5.150 -6.743 -4.670 1.00 90.12 84 SER A N 1
ATOM 634 C CA . SER A 1 84 ? -6.476 -7.045 -5.234 1.00 90.12 84 SER A CA 1
ATOM 635 C C . SER A 1 84 ? -7.388 -5.812 -5.326 1.00 90.12 84 SER A C 1
ATOM 637 O O . SER A 1 84 ? -8.562 -5.865 -4.964 1.00 90.12 84 SER A O 1
ATOM 639 N N . THR A 1 85 ? -6.829 -4.693 -5.788 1.00 88.88 85 THR A N 1
ATOM 640 C CA . THR A 1 85 ? -7.544 -3.434 -6.022 1.00 88.88 85 THR A CA 1
ATOM 641 C C . THR A 1 85 ? -7.443 -3.028 -7.490 1.00 88.88 85 THR A C 1
ATOM 643 O O . THR A 1 85 ? -6.472 -3.368 -8.161 1.00 88.88 85 THR A O 1
ATOM 646 N N . ASP A 1 86 ? -8.419 -2.270 -7.987 1.00 87.31 86 ASP A N 1
ATOM 647 C CA . ASP A 1 86 ? -8.374 -1.695 -9.337 1.00 87.31 86 ASP A CA 1
ATOM 648 C C . ASP A 1 86 ? -7.463 -0.462 -9.397 1.00 87.31 86 ASP A C 1
ATOM 650 O O . ASP A 1 86 ? -6.881 -0.141 -10.436 1.00 87.31 86 ASP A O 1
ATOM 654 N N . LYS A 1 87 ? -7.373 0.267 -8.281 1.00 87.75 87 LYS A N 1
ATOM 655 C CA . LYS A 1 87 ? -6.708 1.565 -8.190 1.00 87.75 87 LYS A CA 1
ATOM 656 C C . LYS A 1 87 ? -5.949 1.712 -6.880 1.00 87.75 87 LYS A C 1
ATOM 658 O O . LYS A 1 87 ? -6.369 1.228 -5.828 1.00 87.75 87 LYS A O 1
ATOM 663 N N . ILE A 1 88 ? -4.831 2.429 -6.942 1.00 89.06 88 ILE A N 1
ATOM 664 C CA . ILE A 1 88 ? -3.942 2.663 -5.795 1.00 89.06 88 ILE A CA 1
ATOM 665 C C . ILE A 1 88 ? -4.625 3.553 -4.744 1.00 89.06 88 ILE A C 1
ATOM 667 O O . ILE A 1 88 ? -4.342 3.453 -3.556 1.00 89.06 88 ILE A O 1
ATOM 671 N N . GLU A 1 89 ? -5.539 4.420 -5.181 1.00 88.94 89 GLU A N 1
ATOM 672 C CA . GLU A 1 89 ? -6.335 5.323 -4.343 1.00 88.94 89 GLU A CA 1
ATOM 673 C C . GLU A 1 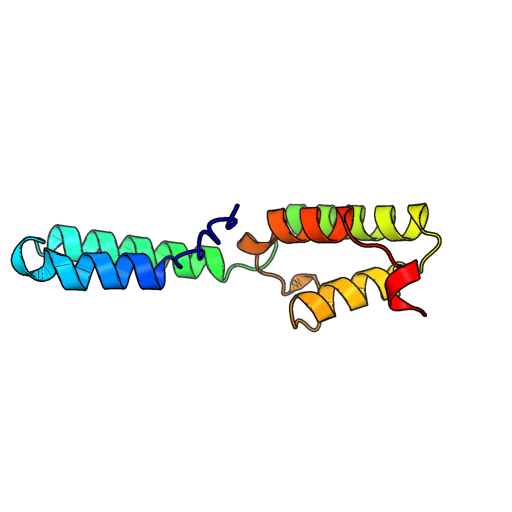89 ? -7.295 4.582 -3.411 1.00 88.94 89 GLU A C 1
ATOM 675 O O . GLU A 1 89 ? -7.616 5.085 -2.334 1.00 88.94 89 GLU A O 1
ATOM 680 N N . ASP A 1 90 ? -7.720 3.387 -3.816 1.00 88.81 90 ASP A N 1
ATOM 681 C CA . ASP A 1 90 ? -8.654 2.559 -3.058 1.00 88.81 90 ASP A CA 1
ATOM 682 C C . ASP A 1 90 ? -7.931 1.724 -1.986 1.00 88.81 90 ASP A C 1
ATOM 684 O O . ASP A 1 90 ? -8.567 1.036 -1.185 1.00 88.81 90 ASP A O 1
ATOM 688 N N . LEU A 1 91 ? -6.594 1.806 -1.925 1.00 88.94 91 LEU A N 1
ATOM 689 C CA . LEU A 1 91 ? -5.821 1.132 -0.894 1.00 88.94 91 LEU A CA 1
ATOM 690 C C . LEU A 1 91 ? -6.140 1.713 0.491 1.00 88.94 91 LEU A C 1
ATOM 692 O O . LEU A 1 91 ? -6.149 2.934 0.681 1.00 88.94 91 LEU A O 1
ATOM 696 N N . PRO A 1 92 ? -6.351 0.855 1.501 1.00 88.62 92 PRO A N 1
ATOM 697 C CA . PRO A 1 92 ? -6.504 1.303 2.874 1.00 88.62 92 PRO A CA 1
ATOM 698 C C . PRO A 1 92 ? -5.208 1.905 3.423 1.00 88.62 92 PRO A C 1
ATOM 700 O O . PRO A 1 92 ? -4.122 1.350 3.257 1.00 88.62 92 PRO A O 1
ATOM 703 N N . SER A 1 93 ? -5.327 2.986 4.189 1.00 85.81 93 SER A N 1
ATOM 704 C CA . SER A 1 93 ? -4.187 3.680 4.807 1.00 85.81 93 SER A CA 1
ATOM 705 C C . SER A 1 93 ? -3.357 2.785 5.738 1.00 85.81 93 SER A C 1
ATOM 707 O O . SER A 1 93 ? -2.133 2.899 5.775 1.00 85.81 93 SER A O 1
ATOM 709 N N . ARG A 1 94 ? -3.981 1.798 6.400 1.00 84.38 94 ARG A N 1
ATOM 710 C CA . ARG A 1 94 ? -3.277 0.777 7.206 1.00 84.38 94 ARG A CA 1
ATOM 711 C C . ARG A 1 94 ? -2.237 -0.032 6.419 1.00 84.38 94 ARG A C 1
ATOM 713 O O . ARG A 1 94 ? -1.314 -0.569 7.019 1.00 84.38 94 ARG A O 1
ATOM 720 N N . CYS A 1 95 ? -2.401 -0.160 5.101 1.00 86.00 95 CYS A N 1
ATOM 721 C CA . CYS A 1 95 ? -1.505 -0.936 4.247 1.00 86.00 95 CYS A CA 1
ATOM 722 C C . CYS A 1 95 ? -0.253 -0.147 3.856 1.00 86.00 95 CYS A C 1
ATOM 724 O O . CYS A 1 95 ? 0.676 -0.747 3.333 1.00 86.00 95 CYS A O 1
ATOM 726 N N . TYR A 1 96 ? -0.199 1.163 4.121 1.00 87.94 96 TYR A N 1
ATOM 727 C CA . TYR A 1 96 ? 0.882 2.037 3.669 1.00 87.94 96 TYR A CA 1
ATOM 728 C C . TYR A 1 96 ? 2.294 1.539 4.035 1.00 87.94 96 TYR A C 1
ATOM 730 O O . TYR A 1 96 ? 3.117 1.460 3.128 1.00 87.94 96 TYR A O 1
ATOM 738 N N . PRO A 1 97 ? 2.601 1.104 5.276 1.00 86.19 97 PRO A N 1
ATOM 739 C CA . PRO A 1 97 ? 3.926 0.557 5.587 1.00 86.19 97 PRO A CA 1
ATOM 740 C C . PRO A 1 97 ? 4.283 -0.669 4.733 1.00 86.19 97 PRO A C 1
ATOM 742 O O . PRO A 1 97 ? 5.383 -0.742 4.193 1.00 86.19 97 PRO A O 1
ATOM 745 N N . ASN A 1 98 ? 3.324 -1.580 4.546 1.00 90.31 98 ASN A N 1
ATOM 746 C CA . ASN A 1 98 ? 3.519 -2.801 3.763 1.00 90.31 98 ASN A CA 1
ATOM 747 C C . ASN A 1 98 ? 3.625 -2.498 2.261 1.00 90.31 98 ASN A C 1
ATOM 749 O O . ASN A 1 98 ? 4.353 -3.185 1.558 1.00 90.31 98 ASN A O 1
ATOM 753 N N . ILE A 1 99 ? 2.921 -1.470 1.770 1.00 91.88 99 ILE A N 1
ATOM 754 C CA . ILE A 1 99 ? 3.024 -0.999 0.381 1.00 91.88 99 ILE A CA 1
ATOM 755 C C . ILE A 1 99 ? 4.450 -0.524 0.112 1.00 91.88 99 ILE A C 1
ATOM 757 O O . ILE A 1 99 ? 5.022 -0.846 -0.924 1.00 91.88 99 ILE A O 1
ATOM 761 N N . ILE A 1 100 ? 5.029 0.233 1.046 1.00 89.69 100 ILE A N 1
ATOM 762 C CA . ILE A 1 100 ? 6.400 0.731 0.923 1.00 89.69 100 ILE A CA 1
ATOM 763 C C . ILE A 1 100 ? 7.397 -0.429 0.946 1.00 89.69 100 ILE A C 1
ATOM 765 O O . ILE A 1 100 ? 8.266 -0.473 0.083 1.00 89.69 100 ILE A O 1
ATOM 769 N N . GLU A 1 101 ? 7.255 -1.373 1.878 1.00 90.31 101 GLU A N 1
ATOM 770 C CA . GLU A 1 101 ? 8.098 -2.578 1.940 1.00 90.31 101 GLU A CA 1
ATOM 771 C C . GLU A 1 101 ? 8.012 -3.389 0.641 1.00 90.31 101 GLU A C 1
ATOM 773 O O . GLU A 1 101 ? 9.033 -3.669 0.019 1.00 90.31 101 GLU A O 1
ATOM 778 N N . PHE A 1 102 ? 6.795 -3.656 0.162 1.00 92.94 102 PHE A N 1
ATOM 779 C CA . PHE A 1 102 ? 6.565 -4.348 -1.101 1.00 92.94 102 PHE A CA 1
ATOM 780 C C . PHE A 1 102 ? 7.233 -3.638 -2.283 1.00 92.94 102 PHE A C 1
ATOM 782 O O . PHE A 1 102 ? 7.894 -4.288 -3.082 1.00 92.94 102 PHE A O 1
ATOM 789 N N . LEU A 1 103 ? 7.079 -2.315 -2.402 1.00 92.31 103 LEU A N 1
ATOM 790 C CA . LEU A 1 103 ? 7.680 -1.540 -3.492 1.00 92.31 103 LEU A CA 1
ATOM 791 C C . LEU A 1 103 ? 9.211 -1.509 -3.417 1.00 92.31 103 LEU A C 1
ATOM 793 O O . LEU A 1 103 ? 9.859 -1.467 -4.457 1.00 92.31 103 LEU A O 1
ATOM 797 N N . VAL A 1 104 ? 9.793 -1.531 -2.216 1.00 90.88 104 VAL A N 1
ATOM 798 C CA . VAL A 1 104 ? 11.251 -1.612 -2.029 1.00 90.88 104 VAL A CA 1
ATOM 799 C C . VAL A 1 104 ? 11.789 -2.978 -2.456 1.00 90.88 104 VAL A C 1
ATOM 801 O O . VAL A 1 104 ? 12.837 -3.040 -3.096 1.00 90.88 104 VAL A O 1
ATOM 804 N N . ASP A 1 105 ? 11.066 -4.051 -2.141 1.00 91.81 105 ASP A N 1
ATOM 805 C CA . ASP A 1 105 ? 11.452 -5.425 -2.485 1.00 91.81 105 ASP A CA 1
ATOM 806 C C . ASP A 1 105 ? 11.053 -5.830 -3.915 1.00 91.81 105 ASP A C 1
ATOM 808 O O . ASP A 1 105 ? 11.467 -6.882 -4.414 1.00 91.81 105 ASP A O 1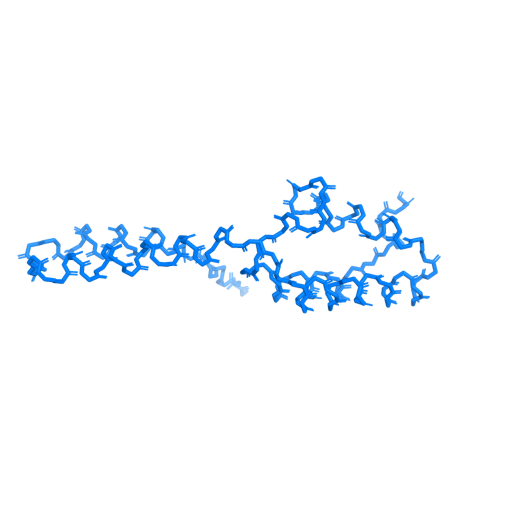
ATOM 812 N N . LEU A 1 106 ? 10.236 -5.013 -4.584 1.00 91.06 106 LEU A N 1
ATOM 813 C CA . LEU A 1 106 ? 9.734 -5.289 -5.920 1.00 91.06 106 LEU A CA 1
ATOM 814 C C . LEU A 1 106 ? 10.893 -5.358 -6.915 1.00 91.06 106 LEU A C 1
ATOM 816 O O . LEU A 1 106 ? 11.665 -4.415 -7.052 1.00 91.06 106 LEU A O 1
ATOM 820 N N . ASN A 1 107 ? 10.968 -6.459 -7.658 1.00 90.94 107 ASN A N 1
ATOM 821 C CA . ASN A 1 107 ? 11.885 -6.623 -8.779 1.00 90.94 107 ASN A CA 1
ATOM 822 C C . ASN A 1 107 ? 11.082 -6.941 -10.044 1.00 90.94 107 ASN A C 1
ATOM 824 O O . ASN A 1 107 ? 10.536 -8.040 -10.180 1.00 90.94 107 ASN A O 1
ATOM 828 N N . MET A 1 108 ? 11.014 -5.973 -10.954 1.00 88.50 108 MET A N 1
ATOM 829 C CA . MET A 1 108 ? 10.231 -6.058 -12.183 1.00 88.50 108 MET A CA 1
ATOM 830 C C . MET A 1 108 ? 10.769 -7.114 -13.153 1.00 88.50 108 MET A C 1
ATOM 832 O O . MET A 1 108 ? 9.972 -7.778 -13.812 1.00 88.50 108 MET A O 1
ATOM 836 N N . ASP A 1 109 ? 12.080 -7.368 -13.185 1.00 82.94 109 ASP A N 1
ATOM 837 C CA . ASP A 1 109 ? 12.683 -8.362 -14.088 1.00 82.94 109 ASP A CA 1
ATOM 838 C C . ASP A 1 109 ? 12.197 -9.795 -13.805 1.00 82.94 109 ASP A C 1
ATOM 840 O O . ASP A 1 109 ? 12.133 -10.632 -14.708 1.00 82.94 109 ASP A O 1
ATOM 844 N N . ASN A 1 110 ? 11.807 -10.075 -12.557 1.00 82.00 110 ASN A N 1
ATOM 845 C CA . ASN A 1 110 ? 11.273 -11.375 -12.138 1.00 82.00 110 ASN A CA 1
ATOM 846 C C . ASN A 1 110 ? 9.793 -11.578 -12.506 1.00 82.00 110 ASN A C 1
ATOM 848 O O . ASN A 1 110 ? 9.274 -12.675 -12.320 1.00 82.00 110 ASN A O 1
ATOM 852 N N . LEU A 1 111 ? 9.100 -10.529 -12.958 1.00 76.38 111 LEU A N 1
ATOM 853 C CA . LEU A 1 111 ? 7.665 -10.557 -13.265 1.00 76.38 111 LEU A CA 1
ATOM 854 C C . LEU A 1 111 ? 7.372 -10.585 -14.769 1.00 76.38 111 LE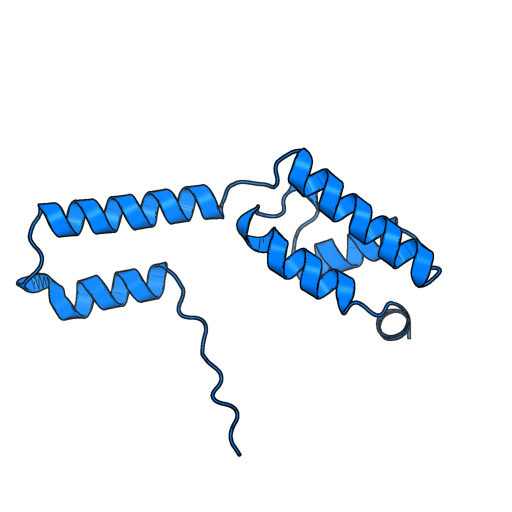U A C 1
ATOM 856 O O . LEU A 1 111 ? 6.256 -10.917 -15.162 1.00 76.38 111 LEU A O 1
ATOM 860 N N . VAL A 1 112 ? 8.344 -10.202 -15.600 1.00 59.22 112 VAL A N 1
ATOM 861 C CA . VAL A 1 112 ? 8.190 -10.069 -17.062 1.00 59.22 112 VAL A CA 1
ATOM 862 C C . VAL A 1 112 ? 8.777 -11.264 -17.832 1.00 59.22 112 VAL A C 1
ATOM 864 O O . VAL A 1 112 ? 8.570 -11.371 -19.039 1.00 59.22 112 VAL A O 1
ATOM 867 N N . ASN A 1 113 ? 9.450 -12.190 -17.140 1.00 44.50 113 ASN A N 1
ATOM 868 C CA . ASN A 1 113 ? 9.988 -13.445 -17.687 1.00 44.50 113 ASN A CA 1
ATOM 869 C C . ASN A 1 113 ? 9.173 -14.662 -17.237 1.00 44.50 113 ASN A C 1
ATOM 871 O O . ASN A 1 113 ? 9.170 -15.662 -17.992 1.00 44.50 113 ASN A O 1
#

Radius of gyration: 19.11 Å; chains: 1; bounding box: 36×37×52 Å